Protein AF-A0A964RPC4-F1 (afdb_monomer_lite)

pLDDT: mean 91.6, std 7.92, range [58.84, 97.81]

InterPro domains:
  IPR012349 FMN-binding split barrel [G3DSA:2.30.110.10] (5-56)

Sequence (56 aa):
MTTYEKSLNVLEELFAKDYQFALATSNDNTPSVRFVDTFYDKSTFYIVSYAKSQKV

Secondary structure (DSSP, 8-state):
--HHHHHHHHHHHHHSSSEEEEEEEEETTEEEEEEEEEEEETTEEEE---TTSS--

Foldseek 3Di:
DDPVVVVVVVCCVVFQDFDKDFQWDDDPNRIDTDIFTWHDDDNDIDTDDDPPPPSD

Structure (mmCIF, N/CA/C/O backbone):
data_AF-A0A964RPC4-F1
#
_entry.id   AF-A0A964RPC4-F1
#
loop_
_atom_site.group_PDB
_atom_site.id
_atom_site.type_symbol
_atom_site.label_atom_id
_atom_site.label_alt_id
_atom_site.label_comp_id
_atom_site.label_asym_id
_atom_site.label_entity_id
_atom_site.label_seq_id
_atom_site.pdbx_PDB_ins_code
_atom_site.Cartn_x
_atom_site.Cartn_y
_atom_site.Cartn_z
_atom_site.occupancy
_atom_site.B_iso_or_equiv
_atom_site.auth_seq_id
_atom_site.auth_comp_id
_atom_site.auth_asym_id
_atom_site.auth_atom_id
_atom_site.pdbx_PDB_model_num
ATOM 1 N N . MET A 1 1 ? -19.190 2.796 17.838 1.00 79.44 1 MET A N 1
ATOM 2 C CA . MET A 1 1 ? -18.081 2.503 16.914 1.00 79.44 1 MET A CA 1
ATOM 3 C C . MET A 1 1 ? -17.732 1.026 16.966 1.00 79.44 1 MET A C 1
ATOM 5 O O . MET A 1 1 ? -17.457 0.520 18.054 1.00 79.44 1 MET A O 1
ATOM 9 N N . THR A 1 2 ? -17.769 0.350 15.823 1.00 97.38 2 THR A N 1
ATOM 10 C CA . THR A 1 2 ? -17.338 -1.041 15.630 1.00 97.38 2 THR A CA 1
ATOM 11 C C . THR A 1 2 ? -15.817 -1.169 15.759 1.00 97.38 2 THR A C 1
ATOM 13 O O . THR A 1 2 ? -15.093 -0.174 15.716 1.00 97.38 2 THR A O 1
ATOM 16 N N . THR A 1 3 ? -15.307 -2.395 15.914 1.00 97.62 3 THR A N 1
ATOM 17 C CA . THR A 1 3 ? -13.854 -2.650 15.908 1.00 97.62 3 THR A CA 1
ATOM 18 C C . THR A 1 3 ? -13.207 -2.164 14.615 1.00 97.62 3 THR A C 1
ATOM 20 O O . THR A 1 3 ? -12.156 -1.542 14.670 1.00 97.62 3 THR A O 1
ATOM 23 N N . TYR A 1 4 ? -13.873 -2.371 13.476 1.00 95.31 4 TYR A N 1
ATOM 24 C CA . TYR A 1 4 ? -13.414 -1.892 12.174 1.00 95.31 4 TYR A CA 1
ATOM 25 C C . TYR A 1 4 ? -13.228 -0.367 12.151 1.00 95.31 4 TYR A C 1
ATOM 27 O O . TYR A 1 4 ? -12.153 0.117 11.814 1.00 95.31 4 TYR A O 1
ATOM 35 N N . GLU A 1 5 ? -14.232 0.392 12.597 1.00 96.19 5 GLU A N 1
ATOM 36 C CA . GLU A 1 5 ? -14.154 1.860 12.645 1.00 96.19 5 GLU A CA 1
ATOM 37 C C . GLU A 1 5 ? -13.050 2.347 13.596 1.00 96.19 5 GLU A C 1
ATOM 39 O O . GLU A 1 5 ? -12.338 3.299 13.288 1.00 96.19 5 GLU A O 1
ATOM 44 N N . LYS A 1 6 ? -12.855 1.667 14.735 1.00 97.06 6 LYS A N 1
ATOM 45 C CA . LYS A 1 6 ? -11.744 1.970 15.650 1.00 97.06 6 LYS A CA 1
ATOM 46 C C . LYS A 1 6 ? -10.387 1.716 14.995 1.00 97.06 6 LYS A C 1
ATOM 48 O O . LYS A 1 6 ? -9.484 2.527 15.165 1.00 97.06 6 LYS A O 1
ATOM 53 N N . SER A 1 7 ? -10.244 0.623 14.246 1.00 96.38 7 SER A N 1
ATOM 54 C CA . SER A 1 7 ? -9.012 0.316 13.517 1.00 96.38 7 SER A CA 1
ATOM 55 C C . SER A 1 7 ? -8.693 1.379 12.467 1.00 96.38 7 SER A C 1
ATOM 57 O O . SER A 1 7 ? -7.540 1.784 12.371 1.00 96.38 7 SER A O 1
ATOM 59 N N . LEU A 1 8 ? -9.692 1.886 11.735 1.00 96.25 8 LEU A N 1
ATOM 60 C CA . LEU A 1 8 ? -9.481 2.971 10.770 1.00 96.25 8 LEU A CA 1
ATOM 61 C C . LEU A 1 8 ? -9.000 4.265 11.439 1.00 96.25 8 LEU A C 1
ATOM 63 O O . LEU A 1 8 ? -8.081 4.895 10.925 1.00 96.25 8 LEU A O 1
ATOM 67 N N . ASN A 1 9 ? -9.556 4.627 12.600 1.00 96.25 9 ASN A N 1
ATOM 68 C CA . ASN A 1 9 ? -9.097 5.806 13.345 1.00 96.25 9 ASN A CA 1
ATOM 69 C C . ASN A 1 9 ? -7.638 5.675 13.799 1.00 96.25 9 ASN A C 1
ATOM 71 O O . ASN A 1 9 ? -6.895 6.648 13.751 1.00 96.25 9 ASN A O 1
ATOM 75 N N . VAL A 1 10 ? -7.220 4.474 14.213 1.00 97.12 10 VAL A N 1
ATOM 76 C CA . VAL A 1 10 ? -5.822 4.208 14.586 1.00 97.12 10 VAL A CA 1
ATOM 77 C C . VAL A 1 10 ? -4.894 4.362 13.378 1.00 97.12 10 VAL A C 1
ATOM 79 O O . VAL A 1 10 ? -3.806 4.912 13.518 1.00 97.12 10 VAL A O 1
ATOM 82 N N . LEU A 1 11 ? -5.309 3.909 12.189 1.00 97.44 11 LEU A N 1
ATOM 83 C CA . LEU A 1 11 ? -4.524 4.117 10.967 1.00 97.44 11 LEU A CA 1
ATOM 84 C C . LEU A 1 11 ? -4.365 5.609 10.646 1.00 97.44 11 LEU A C 1
ATOM 86 O O . LEU A 1 11 ? -3.259 6.042 10.336 1.00 97.44 11 LEU A O 1
ATOM 90 N N . GLU A 1 12 ? -5.438 6.391 10.778 1.00 97.19 12 GLU A N 1
ATOM 91 C CA . GLU A 1 12 ? -5.408 7.842 10.570 1.00 97.19 12 GLU A CA 1
ATOM 92 C C . GLU A 1 12 ? -4.444 8.529 11.554 1.00 97.19 12 GLU A C 1
ATOM 94 O O . GLU A 1 12 ? -3.541 9.253 11.144 1.00 97.19 12 GLU A O 1
ATOM 99 N N . GLU A 1 13 ? -4.556 8.238 12.853 1.00 96.94 13 GLU A N 1
ATOM 100 C CA . GLU A 1 13 ? -3.710 8.832 13.900 1.00 96.94 13 GLU A CA 1
ATOM 101 C C . GLU A 1 13 ? -2.213 8.534 13.697 1.00 96.94 13 GLU A C 1
ATOM 103 O O . GLU A 1 13 ? -1.341 9.380 13.939 1.00 96.94 13 GLU A O 1
ATOM 108 N N . LEU A 1 14 ? -1.900 7.319 13.246 1.00 97.06 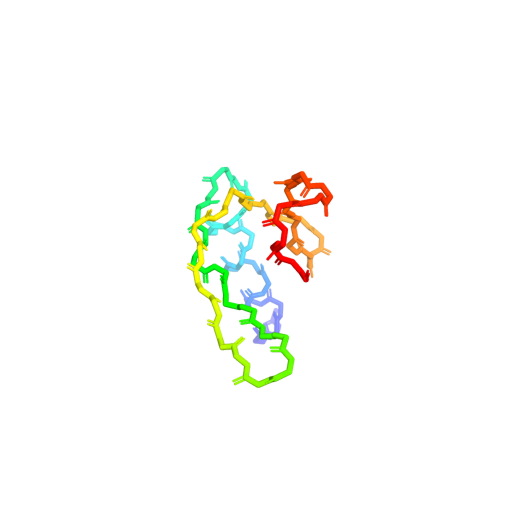14 LEU A N 1
ATOM 109 C CA . LEU A 1 14 ? -0.523 6.872 13.075 1.00 97.06 14 LEU A CA 1
ATOM 110 C C . LEU A 1 14 ? 0.091 7.317 11.746 1.00 97.06 14 LEU A C 1
ATOM 112 O O . LEU A 1 14 ? 1.293 7.591 11.723 1.00 97.06 14 LEU A O 1
ATOM 116 N N . PHE A 1 15 ? -0.695 7.397 10.668 1.00 97.69 15 PHE A N 1
ATOM 117 C CA . PHE A 1 15 ? -0.166 7.464 9.302 1.00 97.69 15 PHE A CA 1
ATOM 118 C C . PHE A 1 15 ? -0.708 8.613 8.435 1.00 97.69 15 PHE A C 1
ATOM 120 O O . PHE A 1 15 ? -0.219 8.779 7.318 1.00 97.69 15 PHE A O 1
ATOM 127 N N . ALA A 1 16 ? -1.639 9.450 8.913 1.00 96.75 16 ALA A N 1
ATOM 128 C CA . ALA A 1 16 ? -2.062 10.683 8.224 1.00 96.75 16 ALA A CA 1
ATOM 129 C C . ALA A 1 16 ? -1.036 11.826 8.386 1.00 96.75 16 ALA A C 1
ATOM 131 O O . ALA A 1 16 ? -1.346 12.953 8.775 1.00 96.75 16 ALA A O 1
ATOM 132 N N . LYS A 1 17 ? 0.237 11.503 8.153 1.00 96.50 17 LYS A N 1
ATOM 133 C CA . LYS A 1 17 ? 1.415 12.374 8.232 1.00 96.50 17 LYS A CA 1
ATOM 134 C C . LYS A 1 17 ? 2.557 11.734 7.452 1.00 96.50 17 LYS A C 1
ATOM 136 O O . LYS A 1 17 ? 2.466 10.562 7.091 1.00 96.50 17 LYS A O 1
ATOM 141 N N . ASP A 1 18 ? 3.643 12.473 7.256 1.00 94.50 18 ASP A N 1
ATOM 142 C CA . ASP A 1 18 ? 4.860 11.916 6.668 1.00 94.50 18 ASP A CA 1
ATOM 143 C C . ASP A 1 18 ? 5.340 10.723 7.500 1.00 94.50 18 ASP A C 1
ATOM 145 O O . ASP A 1 18 ? 5.667 10.845 8.687 1.00 94.50 18 ASP A O 1
ATOM 149 N N . TYR A 1 19 ? 5.343 9.549 6.876 1.00 96.19 19 TYR A N 1
ATOM 150 C CA . TYR A 1 19 ? 5.740 8.304 7.509 1.00 96.19 19 TYR A CA 1
ATOM 151 C C . TYR A 1 19 ? 6.517 7.438 6.523 1.00 96.19 19 TYR A C 1
ATOM 153 O O . TYR A 1 19 ? 6.265 7.464 5.321 1.00 96.19 19 TYR A O 1
ATOM 161 N N . GLN A 1 20 ? 7.463 6.645 7.020 1.00 95.75 20 GLN A N 1
ATOM 162 C CA . GLN A 1 20 ? 8.300 5.804 6.172 1.00 95.75 20 GLN A CA 1
ATOM 163 C C . GLN A 1 20 ? 7.947 4.330 6.357 1.00 95.75 20 GLN A C 1
ATOM 165 O O . GLN A 1 20 ? 7.971 3.816 7.475 1.00 95.75 20 GLN A O 1
ATOM 170 N N . PHE A 1 21 ? 7.641 3.635 5.263 1.00 95.56 21 PHE A N 1
ATOM 171 C CA . PHE A 1 21 ? 7.382 2.193 5.262 1.00 95.56 21 PHE A CA 1
ATOM 172 C C . PHE A 1 21 ? 8.544 1.429 4.639 1.00 95.56 21 PHE A C 1
ATOM 174 O O . PHE A 1 21 ? 9.136 1.878 3.660 1.00 95.56 21 PHE A O 1
ATOM 181 N N . ALA A 1 22 ? 8.827 0.238 5.169 1.00 94.69 22 ALA A N 1
ATOM 182 C CA . ALA A 1 22 ? 9.600 -0.777 4.463 1.00 94.69 22 ALA A CA 1
ATOM 183 C C . ALA A 1 22 ? 8.663 -1.506 3.484 1.00 94.69 22 ALA A C 1
ATOM 185 O O . ALA A 1 22 ? 7.965 -2.448 3.858 1.00 94.69 22 ALA A O 1
ATOM 186 N N . LEU A 1 23 ? 8.611 -1.040 2.236 1.00 92.62 23 LEU A N 1
ATOM 187 C CA . LEU A 1 23 ? 7.796 -1.644 1.188 1.00 92.62 23 LEU A CA 1
ATOM 188 C C . LEU A 1 23 ? 8.513 -2.876 0.631 1.00 92.62 23 LEU A C 1
ATOM 190 O O . LEU A 1 23 ? 9.609 -2.763 0.075 1.00 92.62 23 LEU A O 1
ATOM 194 N N . ALA A 1 24 ? 7.874 -4.035 0.770 1.00 92.81 24 ALA A N 1
ATOM 195 C CA . ALA A 1 24 ? 8.320 -5.288 0.181 1.00 92.81 24 ALA A CA 1
ATOM 196 C C . ALA A 1 24 ? 7.582 -5.545 -1.139 1.00 92.81 24 ALA A C 1
ATOM 198 O O . ALA A 1 24 ? 6.352 -5.549 -1.172 1.00 92.81 24 ALA A O 1
ATOM 199 N N . THR A 1 25 ? 8.329 -5.790 -2.212 1.00 91.00 25 THR A N 1
ATOM 200 C CA . THR A 1 25 ? 7.800 -6.203 -3.518 1.00 91.00 25 THR A CA 1
ATOM 201 C C . THR A 1 25 ? 8.488 -7.468 -4.009 1.00 91.00 25 THR A C 1
ATOM 203 O O . THR A 1 25 ? 9.527 -7.881 -3.485 1.00 91.00 25 THR A O 1
ATOM 206 N N . SER A 1 26 ? 7.898 -8.117 -5.011 1.00 90.81 26 SER A N 1
ATOM 207 C CA . SER A 1 26 ? 8.517 -9.252 -5.683 1.00 90.81 26 SER A CA 1
ATOM 208 C C . SER A 1 26 ? 8.190 -9.239 -7.168 1.00 90.81 26 SER A C 1
ATOM 210 O O . SER A 1 26 ? 7.032 -9.070 -7.540 1.00 90.81 26 SER A O 1
ATOM 212 N N . ASN A 1 27 ? 9.214 -9.458 -7.992 1.00 89.12 27 ASN A N 1
ATOM 213 C CA . ASN A 1 27 ? 9.071 -9.763 -9.410 1.00 89.12 27 ASN A CA 1
ATOM 214 C C . ASN A 1 27 ? 9.701 -11.133 -9.680 1.00 89.12 27 ASN A C 1
ATOM 216 O O . ASN A 1 27 ? 10.818 -11.383 -9.225 1.00 89.12 27 ASN A O 1
ATOM 220 N N . ASP A 1 28 ? 8.987 -12.023 -10.370 1.00 92.56 28 ASP A N 1
ATOM 221 C CA . ASP A 1 28 ? 9.433 -13.398 -10.654 1.00 92.56 28 ASP A CA 1
ATOM 222 C C . ASP A 1 28 ? 9.967 -14.137 -9.410 1.00 92.56 28 ASP A C 1
ATOM 224 O O . ASP A 1 28 ? 11.018 -14.778 -9.435 1.00 92.56 28 ASP A O 1
ATOM 228 N N . ASN A 1 29 ? 9.262 -13.998 -8.280 1.00 89.88 29 ASN A N 1
ATOM 229 C CA . ASN A 1 29 ? 9.630 -14.576 -6.981 1.00 89.88 29 ASN A CA 1
ATOM 230 C C . ASN A 1 29 ? 10.998 -14.110 -6.427 1.00 89.88 29 ASN A C 1
ATOM 232 O O . ASN A 1 29 ? 11.537 -14.704 -5.494 1.00 89.88 29 ASN A O 1
ATOM 236 N N . THR A 1 30 ? 11.559 -13.028 -6.973 1.00 89.75 30 THR A N 1
ATOM 237 C CA . THR A 1 30 ? 12.752 -12.358 -6.447 1.00 89.75 30 THR A CA 1
ATOM 238 C C . THR A 1 30 ? 12.303 -11.211 -5.540 1.00 89.75 30 THR A C 1
ATOM 240 O O . THR A 1 30 ? 11.676 -10.268 -6.033 1.00 89.75 30 THR A O 1
ATOM 243 N N . PRO A 1 31 ? 12.537 -11.276 -4.218 1.00 92.19 31 PRO A N 1
ATOM 244 C CA . PRO A 1 31 ? 12.064 -10.257 -3.288 1.00 92.19 31 PRO A CA 1
ATOM 245 C C . PRO A 1 31 ? 12.957 -9.010 -3.295 1.00 92.19 31 PRO A C 1
ATOM 247 O O . PRO A 1 31 ? 14.175 -9.088 -3.459 1.00 92.19 31 PRO A O 1
ATOM 250 N N . SER A 1 32 ? 12.358 -7.849 -3.042 1.00 89.50 32 SER A N 1
ATOM 251 C CA . SER A 1 32 ? 13.059 -6.591 -2.782 1.00 89.50 32 SER A CA 1
ATOM 252 C C . SER A 1 32 ? 12.366 -5.835 -1.653 1.00 89.50 32 SER A C 1
ATOM 254 O O . SER A 1 32 ? 11.142 -5.839 -1.565 1.00 89.50 32 SER A O 1
ATOM 256 N N . VAL A 1 33 ? 13.143 -5.181 -0.787 1.00 92.00 33 VAL A N 1
ATOM 257 C CA . VAL A 1 33 ? 12.618 -4.322 0.284 1.00 92.00 33 VAL A CA 1
ATOM 258 C C . VAL A 1 33 ? 13.320 -2.979 0.225 1.00 92.00 33 VAL A C 1
ATOM 260 O O . VAL A 1 33 ? 14.546 -2.916 0.107 1.00 92.00 33 VAL A O 1
ATOM 263 N N . ARG A 1 34 ? 12.550 -1.893 0.289 1.00 89.88 34 ARG A N 1
ATOM 264 C CA . ARG A 1 34 ? 13.074 -0.523 0.279 1.00 89.88 34 ARG A CA 1
ATOM 265 C C . ARG A 1 34 ? 12.237 0.362 1.184 1.00 89.88 34 ARG A C 1
ATOM 267 O O . ARG A 1 34 ? 11.051 0.113 1.377 1.00 89.88 34 ARG A O 1
ATOM 274 N N . PHE A 1 35 ? 12.846 1.428 1.684 1.00 92.56 35 PHE A N 1
ATOM 275 C CA . PHE A 1 35 ? 12.110 2.445 2.414 1.00 92.56 35 PHE A CA 1
ATOM 276 C C . PHE A 1 35 ? 11.455 3.445 1.454 1.00 92.56 35 PHE A C 1
ATOM 278 O O . PHE A 1 35 ? 12.092 3.909 0.504 1.00 92.56 35 PHE A O 1
ATOM 285 N N . VAL A 1 36 ? 10.178 3.749 1.685 1.00 92.50 36 VAL A N 1
ATOM 286 C CA . VAL A 1 36 ? 9.384 4.694 0.891 1.00 92.50 36 VAL A CA 1
ATOM 287 C C . VAL A 1 36 ? 8.611 5.642 1.794 1.00 92.50 36 VAL A C 1
ATOM 289 O O . VAL A 1 36 ? 8.082 5.228 2.827 1.00 92.50 36 VAL A O 1
ATOM 292 N N . ASP A 1 37 ? 8.520 6.899 1.372 1.00 94.38 37 ASP A N 1
ATOM 293 C CA . ASP A 1 37 ? 7.660 7.882 2.021 1.00 94.38 37 ASP A CA 1
ATOM 294 C C . ASP A 1 37 ? 6.207 7.570 1.663 1.00 94.38 37 ASP A C 1
ATOM 296 O O . ASP A 1 37 ? 5.866 7.323 0.500 1.00 94.38 37 ASP A O 1
ATOM 300 N N . THR A 1 38 ? 5.371 7.512 2.690 1.00 95.56 38 THR A N 1
ATOM 301 C CA . THR A 1 38 ? 3.984 7.068 2.625 1.00 95.56 38 THR A CA 1
ATOM 302 C C . THR A 1 38 ? 3.104 8.055 3.377 1.00 95.56 38 THR A C 1
ATOM 304 O O . THR A 1 38 ? 3.514 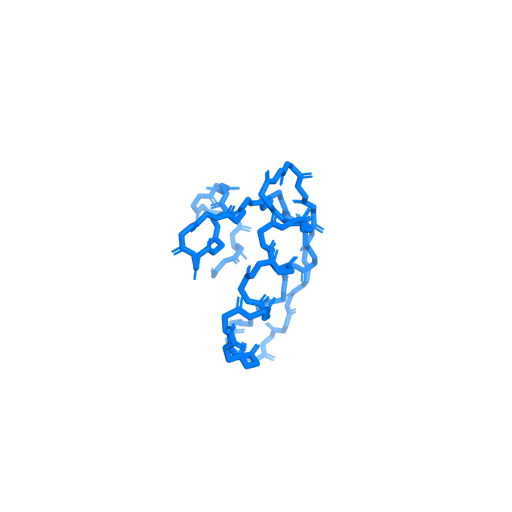8.626 4.385 1.00 95.56 38 THR A O 1
ATOM 307 N N . PHE A 1 39 ? 1.877 8.217 2.897 1.00 97.19 39 PHE A N 1
ATOM 308 C CA . PHE A 1 39 ? 0.835 8.993 3.556 1.00 97.19 39 PHE A CA 1
ATOM 309 C C . PHE A 1 39 ? -0.478 8.212 3.529 1.00 97.19 39 PHE A C 1
ATOM 311 O O . PHE A 1 39 ? -0.796 7.586 2.516 1.00 97.19 39 PHE A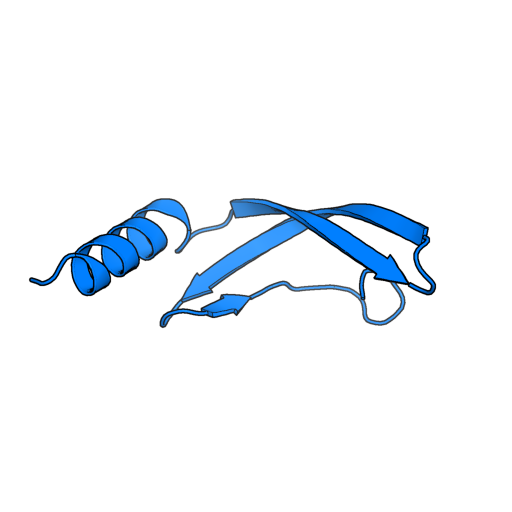 O 1
ATOM 318 N N . TYR A 1 40 ? -1.241 8.227 4.616 1.00 97.81 40 TYR A N 1
ATOM 319 C CA . TYR A 1 40 ? -2.557 7.594 4.689 1.00 97.81 40 TYR A CA 1
ATOM 320 C C . TYR A 1 40 ? -3.669 8.646 4.670 1.00 97.81 40 TYR A C 1
ATOM 322 O O . TYR A 1 40 ? -3.619 9.603 5.432 1.00 97.81 40 TYR A O 1
ATOM 330 N N . ASP A 1 41 ? -4.671 8.454 3.810 1.00 96.62 41 ASP A N 1
ATOM 331 C CA . ASP A 1 41 ? -5.905 9.252 3.786 1.00 96.62 41 ASP A CA 1
ATOM 332 C C . ASP A 1 41 ? -7.060 8.410 3.237 1.00 96.62 41 ASP A C 1
ATOM 334 O O . ASP A 1 41 ? -6.875 7.590 2.330 1.00 96.62 41 ASP A O 1
ATOM 338 N N . LYS A 1 42 ? -8.269 8.614 3.771 1.00 93.00 42 LYS A N 1
ATOM 339 C CA . LYS A 1 42 ? -9.516 7.970 3.307 1.00 93.00 42 LYS A CA 1
ATOM 340 C C . LYS A 1 42 ? -9.362 6.463 3.066 1.00 93.00 42 LYS A C 1
ATOM 342 O O . LYS A 1 42 ? -9.727 5.945 2.011 1.00 93.00 42 LYS A O 1
ATOM 347 N N . SER A 1 43 ? -8.841 5.744 4.061 1.00 93.06 43 SER A N 1
ATOM 348 C CA . SER A 1 43 ? -8.659 4.281 3.999 1.00 93.06 43 SER A CA 1
ATOM 349 C C . SER A 1 43 ? -7.676 3.783 2.929 1.00 93.06 43 SER A C 1
ATOM 351 O O . SER A 1 43 ? -7.727 2.612 2.557 1.00 93.06 43 SER A O 1
ATOM 353 N N . THR A 1 44 ? -6.774 4.640 2.440 1.00 96.25 44 THR A N 1
ATOM 354 C CA . THR A 1 44 ? -5.795 4.310 1.393 1.00 96.25 44 THR A CA 1
ATOM 355 C C . THR A 1 44 ? -4.398 4.805 1.766 1.00 96.25 44 THR A C 1
ATOM 357 O O . THR A 1 44 ? -4.246 5.907 2.286 1.00 96.25 44 THR A O 1
ATOM 360 N N . PHE A 1 45 ? -3.368 4.008 1.462 1.00 96.75 45 PHE A N 1
ATOM 361 C CA . PHE A 1 45 ? -1.969 4.436 1.531 1.00 96.75 45 PHE A CA 1
ATOM 362 C C . PHE A 1 45 ? -1.491 4.940 0.167 1.00 96.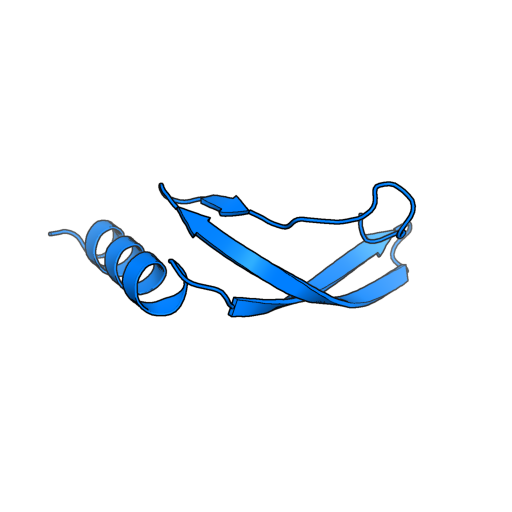75 45 PHE A C 1
ATOM 364 O O . PHE A 1 45 ? -1.634 4.254 -0.846 1.00 96.75 45 PHE A O 1
ATOM 371 N N . TYR A 1 46 ? -0.877 6.115 0.159 1.00 95.25 46 TYR A N 1
ATOM 372 C CA . TYR A 1 46 ? -0.287 6.756 -1.006 1.00 95.25 46 TYR A CA 1
ATOM 373 C C . TYR A 1 46 ? 1.230 6.719 -0.899 1.00 95.25 46 TYR A C 1
ATOM 375 O O . TYR A 1 46 ? 1.792 7.011 0.154 1.00 95.25 46 TYR A O 1
ATOM 383 N N . ILE A 1 47 ? 1.888 6.391 -2.007 1.00 93.31 47 ILE A N 1
ATOM 384 C CA . ILE A 1 47 ? 3.345 6.357 -2.120 1.00 93.31 47 ILE A CA 1
AT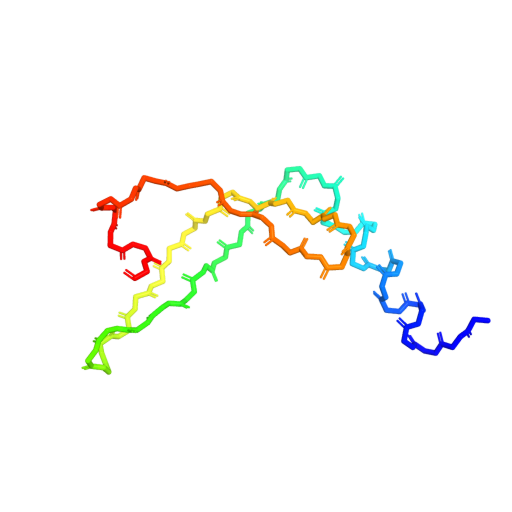OM 385 C C . ILE A 1 47 ? 3.726 7.155 -3.360 1.00 93.31 47 ILE A C 1
ATOM 387 O O . ILE A 1 47 ? 3.246 6.870 -4.460 1.00 93.31 47 ILE A O 1
ATOM 391 N N . VAL A 1 48 ? 4.622 8.127 -3.204 1.00 88.56 48 VAL A N 1
ATOM 392 C CA . VAL A 1 48 ? 5.209 8.838 -4.342 1.00 88.56 48 VAL A CA 1
ATOM 393 C C . VAL A 1 48 ? 6.513 8.152 -4.723 1.00 88.5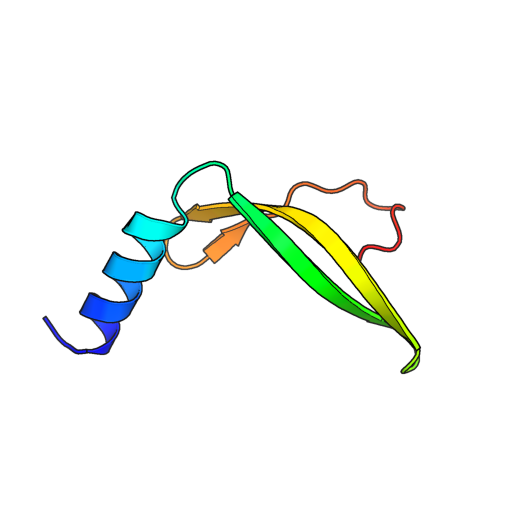6 48 VAL A C 1
ATOM 395 O O . VAL A 1 48 ? 7.420 7.961 -3.913 1.00 88.56 48 VAL A O 1
ATOM 398 N N . SER A 1 49 ? 6.620 7.741 -5.983 1.00 86.75 49 SER A N 1
ATOM 399 C CA . SER A 1 49 ? 7.802 7.045 -6.471 1.00 86.75 49 SER A CA 1
ATOM 400 C C . SER A 1 49 ? 8.094 7.358 -7.930 1.00 86.75 49 SER A C 1
ATOM 402 O O . SER A 1 49 ? 7.208 7.683 -8.715 1.00 86.75 49 SER A O 1
ATOM 404 N N . TYR A 1 50 ? 9.360 7.208 -8.311 1.00 85.81 50 TYR A N 1
ATOM 405 C CA . TYR A 1 50 ? 9.765 7.262 -9.704 1.00 85.81 50 TYR A CA 1
ATOM 406 C C . TYR A 1 50 ? 9.324 5.990 -10.438 1.00 85.81 50 TYR A C 1
ATOM 408 O O . TYR A 1 50 ? 9.658 4.885 -10.016 1.00 85.81 50 TYR A O 1
ATOM 416 N N . ALA A 1 51 ? 8.630 6.129 -11.568 1.00 83.62 51 ALA A N 1
ATOM 417 C CA . ALA A 1 51 ? 8.056 4.997 -12.302 1.00 83.62 51 ALA A CA 1
ATOM 418 C C . ALA A 1 51 ? 9.082 3.915 -12.696 1.00 83.62 51 ALA A C 1
ATOM 420 O O . ALA A 1 51 ? 8.761 2.734 -12.677 1.00 83.62 51 ALA A O 1
ATOM 421 N N . LYS A 1 52 ? 10.336 4.288 -13.000 1.00 82.06 52 LYS A N 1
ATOM 422 C CA . LYS A 1 52 ? 11.396 3.323 -13.363 1.00 82.06 52 LYS A CA 1
ATOM 423 C C . LYS A 1 52 ? 12.272 2.891 -12.185 1.00 82.06 52 LYS A C 1
ATOM 425 O O . LYS A 1 52 ? 13.324 2.300 -12.392 1.00 82.06 52 LYS A O 1
ATOM 430 N N . SER A 1 53 ? 11.874 3.191 -10.950 1.00 75.88 53 SER A N 1
ATOM 431 C CA . SER A 1 53 ? 12.648 2.826 -9.753 1.00 75.88 53 SER A CA 1
ATOM 432 C C . SER A 1 53 ? 12.632 1.329 -9.422 1.00 75.88 53 SER A C 1
ATOM 434 O O . SER A 1 53 ? 13.228 0.943 -8.419 1.00 75.88 53 SER A O 1
ATOM 436 N N . GLN A 1 54 ? 11.952 0.502 -10.234 1.00 69.00 54 GLN A N 1
ATOM 437 C CA . GLN A 1 54 ? 11.711 -0.924 -9.968 1.00 69.00 54 GLN A CA 1
ATOM 438 C C . GLN A 1 54 ? 11.134 -1.159 -8.559 1.00 69.00 54 GLN A C 1
ATOM 440 O O . GLN A 1 54 ? 11.432 -2.152 -7.899 1.00 69.00 54 GLN A O 1
ATOM 445 N N . LYS A 1 55 ? 10.360 -0.180 -8.062 1.00 67.38 55 LYS A N 1
ATOM 446 C CA . LYS A 1 55 ? 9.649 -0.254 -6.780 1.00 67.38 55 LYS A CA 1
ATOM 447 C C . LYS A 1 55 ? 8.337 -1.033 -6.882 1.00 67.38 55 LYS A C 1
ATOM 449 O O . LYS A 1 55 ? 7.726 -1.261 -5.848 1.00 67.38 55 LYS A O 1
ATOM 454 N N . VAL A 1 56 ? 7.927 -1.409 -8.093 1.00 58.84 56 VAL A N 1
ATOM 455 C CA . VAL A 1 56 ? 6.740 -2.205 -8.423 1.00 58.84 56 VAL A CA 1
ATOM 456 C C . VAL A 1 56 ? 7.140 -3.197 -9.499 1.00 58.84 56 VAL A C 1
ATOM 458 O O . VAL A 1 56 ? 7.916 -2.764 -10.387 1.00 58.84 56 VAL A O 1
#

Organism: NCBI:txid225345

Radius of gyration: 13.86 Å; chains: 1; bounding box: 31×27×30 Å